Protein AF-A0A925MKD1-F1 (afdb_monomer)

Radius of gyration: 18.75 Å; Cα contacts (8 Å, |Δi|>4): 251; chains: 1; bounding box: 40×51×56 Å

Mean predicted aligned error: 12.52 Å

Foldseek 3Di:
DDDDDDPPDPLCLVFKDFDDFQKEKEAEDPGIDIDGLVFFPDWDWAWAAEPVFKIKTWIWTDGPPLAIEIEIEIDTLQPPDDDDPPDPCPVVSVVVNVVVCVVCVVVHVVHYYDYDDPDDPPNYHYHYAHDPSLVVSSSCNSVCCNVVSTYMYGYRD

pLDDT: mean 74.38, std 22.81, range [32.56, 98.06]

Nearest PDB structures (foldseek):
  2x5t-assembly1_A-2  TM=2.919E-01  e=1.194E-01  Sulfolobus islandicus rudivirus 1 variant XX
  2jjd-assembly2_B  TM=2.415E-01  e=2.355E-01  Homo sapiens
  5qjn-assembly2_C  TM=4.042E-01  e=5.488E+00  Homo sapiens
  7mx2-assembly1_A  TM=3.447E-01  e=6.605E+00  Homo sapiens

Solvent-accessible surface area (backbone atoms only — not comparable to full-atom values): 9273 Å² total; per-residue (Å²): 136,88,90,76,85,86,82,80,74,80,77,79,53,74,43,59,43,85,38,60,79,45,27,40,34,41,40,41,77,92,50,72,52,76,46,49,44,91,42,52,73,47,78,49,75,52,61,31,33,41,75,88,50,32,36,38,41,37,38,39,42,34,34,80,80,70,42,34,40,38,41,33,29,78,43,53,73,83,63,92,67,90,85,91,56,97,84,74,43,76,74,56,49,56,57,49,51,51,52,50,44,64,72,38,50,70,50,61,76,71,32,54,76,46,80,82,73,101,65,84,66,80,56,55,46,80,44,72,48,95,46,66,66,50,54,54,36,46,52,54,42,53,52,49,21,55,77,67,57,45,18,23,31,31,40,48,123

Structure (mmCIF, N/CA/C/O backbone):
data_AF-A0A925MKD1-F1
#
_entry.id   AF-A0A925MKD1-F1
#
loop_
_atom_site.group_PDB
_atom_site.id
_atom_site.type_symbol
_atom_site.label_atom_id
_atom_site.label_alt_id
_atom_site.label_comp_id
_atom_site.label_asym_id
_atom_site.label_entity_id
_atom_site.label_seq_id
_atom_site.pdbx_PDB_ins_code
_atom_site.Cartn_x
_atom_site.Cartn_y
_atom_site.Cartn_z
_atom_site.occupancy
_atom_site.B_iso_or_equiv
_atom_site.auth_seq_id
_atom_site.auth_comp_id
_atom_site.auth_asym_id
_atom_site.auth_atom_id
_atom_site.pdbx_PDB_model_num
ATOM 1 N N . MET A 1 1 ? 20.057 33.993 23.071 1.00 41.31 1 MET A N 1
ATOM 2 C CA . MET A 1 1 ? 18.633 33.695 22.825 1.00 41.31 1 MET A CA 1
ATOM 3 C C . MET A 1 1 ? 18.552 33.048 21.457 1.00 41.31 1 MET A C 1
ATOM 5 O O . MET A 1 1 ? 19.099 33.610 20.521 1.00 41.31 1 MET A O 1
ATOM 9 N N . ASN A 1 2 ? 18.014 31.832 21.401 1.00 39.06 2 ASN A N 1
ATOM 10 C CA . ASN A 1 2 ? 17.966 30.979 20.216 1.00 39.06 2 ASN A CA 1
ATOM 11 C C . ASN A 1 2 ? 16.837 31.421 19.284 1.00 39.06 2 ASN A C 1
ATOM 13 O O . ASN A 1 2 ? 15.694 31.417 19.727 1.00 39.06 2 ASN A O 1
ATOM 17 N N . ASP A 1 3 ? 17.146 31.669 18.014 1.00 39.19 3 ASP A N 1
ATOM 18 C CA . ASP A 1 3 ? 16.161 31.652 16.933 1.00 39.19 3 ASP A CA 1
ATOM 19 C C . ASP A 1 3 ? 16.513 30.481 16.013 1.00 39.19 3 ASP A C 1
ATOM 21 O O . ASP A 1 3 ? 17.321 30.595 15.092 1.00 39.19 3 ASP A O 1
ATOM 25 N N . ALA A 1 4 ? 15.955 29.316 16.340 1.00 43.34 4 ALA A N 1
ATOM 26 C CA . ALA A 1 4 ? 15.967 28.141 15.486 1.00 43.34 4 ALA A CA 1
ATOM 27 C C . ALA A 1 4 ? 14.553 27.894 14.948 1.00 43.34 4 ALA A C 1
ATOM 29 O O . ALA A 1 4 ? 13.568 28.003 15.677 1.00 43.34 4 ALA A O 1
ATOM 30 N N . ASP A 1 5 ? 14.523 27.494 13.680 1.00 44.62 5 ASP A N 1
ATOM 31 C CA . ASP A 1 5 ? 13.502 26.668 13.043 1.00 44.62 5 ASP A CA 1
ATOM 32 C C . ASP A 1 5 ? 12.117 27.260 12.781 1.00 44.62 5 ASP A C 1
ATOM 34 O O . ASP A 1 5 ? 11.160 27.010 13.506 1.00 44.62 5 ASP A O 1
ATOM 38 N N . GLN A 1 6 ? 11.969 27.839 11.584 1.00 38.31 6 GLN A N 1
ATOM 39 C CA . GLN A 1 6 ? 10.795 27.578 10.742 1.00 38.31 6 GLN A CA 1
ATOM 40 C C . GLN A 1 6 ? 11.199 27.421 9.271 1.00 38.31 6 GLN A C 1
ATOM 42 O O . GLN A 1 6 ? 10.951 28.291 8.444 1.00 38.31 6 GLN A O 1
ATOM 47 N N . ASN A 1 7 ? 11.798 26.278 8.925 1.00 34.47 7 ASN A N 1
ATOM 48 C CA . ASN A 1 7 ? 11.807 25.798 7.542 1.00 34.47 7 ASN A CA 1
ATOM 49 C C . ASN A 1 7 ? 10.813 24.634 7.418 1.00 34.47 7 ASN A C 1
ATOM 51 O O . ASN A 1 7 ? 11.185 23.462 7.342 1.00 34.47 7 ASN A O 1
ATOM 55 N N . GLN A 1 8 ? 9.518 24.955 7.486 1.00 38.69 8 GLN A N 1
ATOM 56 C CA . GLN A 1 8 ? 8.462 23.997 7.168 1.00 38.69 8 GLN A CA 1
ATOM 57 C C . GLN A 1 8 ? 8.406 23.836 5.650 1.00 38.69 8 GLN A C 1
ATOM 59 O O . GLN A 1 8 ? 7.745 24.593 4.946 1.00 38.69 8 GLN A O 1
ATOM 64 N N . ASN A 1 9 ? 9.123 22.836 5.145 1.00 32.56 9 ASN A N 1
ATOM 65 C CA . ASN A 1 9 ? 8.955 22.367 3.780 1.00 32.56 9 ASN A CA 1
ATOM 66 C C . ASN A 1 9 ? 7.523 21.800 3.660 1.00 32.56 9 ASN A C 1
ATOM 68 O O . ASN A 1 9 ? 7.208 20.854 4.394 1.00 32.56 9 ASN A O 1
ATOM 72 N N . PRO A 1 10 ? 6.625 22.343 2.816 1.00 38.53 10 PRO A N 1
ATOM 73 C CA . PRO A 1 10 ? 5.285 21.792 2.679 1.00 38.53 10 PRO A CA 1
ATOM 74 C C . PRO A 1 10 ? 5.403 20.386 2.084 1.00 38.53 10 PRO A C 1
ATOM 76 O O . PRO A 1 10 ? 5.656 20.213 0.892 1.00 38.53 10 PRO A O 1
ATOM 79 N N . LYS A 1 11 ? 5.245 19.357 2.930 1.00 47.31 11 LYS A N 1
ATOM 80 C CA . LYS A 1 11 ? 5.049 17.979 2.476 1.00 47.31 11 LYS A CA 1
ATOM 81 C C . LYS A 1 11 ? 3.804 17.985 1.603 1.00 47.31 11 LYS A C 1
ATOM 83 O O . LYS A 1 11 ? 2.688 18.128 2.095 1.00 47.31 11 LYS A O 1
ATOM 88 N N . ASN A 1 12 ? 4.030 17.912 0.299 1.00 45.22 12 ASN A N 1
ATOM 89 C CA . ASN A 1 12 ? 3.014 17.951 -0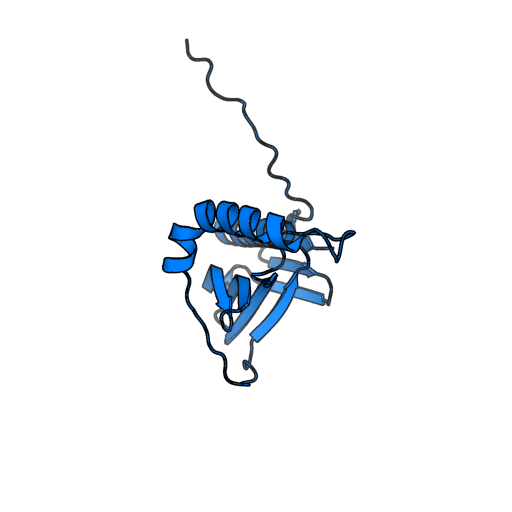.733 1.00 45.22 12 ASN A CA 1
ATOM 90 C C . ASN A 1 12 ? 2.178 16.658 -0.675 1.00 45.22 12 ASN A C 1
ATOM 92 O O . ASN A 1 12 ? 2.357 15.751 -1.481 1.00 45.22 12 ASN A O 1
ATOM 96 N N . ASN A 1 13 ? 1.290 16.560 0.315 1.00 55.25 13 ASN A N 1
ATOM 97 C CA . ASN A 1 13 ? 0.323 15.480 0.498 1.00 55.25 13 ASN A CA 1
ATOM 98 C C . ASN A 1 13 ? -0.864 15.675 -0.463 1.00 55.25 13 ASN A C 1
ATOM 100 O O . ASN A 1 13 ? -2.023 15.732 -0.051 1.00 55.25 13 ASN A O 1
ATOM 104 N N . GLN A 1 14 ? -0.580 15.832 -1.758 1.00 65.19 14 GLN A N 1
ATOM 105 C CA . GLN A 1 14 ? -1.620 15.869 -2.783 1.00 65.19 14 GLN A CA 1
ATOM 106 C C . GLN A 1 14 ? -2.384 14.541 -2.746 1.00 65.19 14 GLN A C 1
ATOM 108 O O . GLN A 1 14 ? -1.826 13.486 -3.033 1.00 65.19 14 GLN A O 1
ATOM 113 N N . GLY A 1 15 ? -3.653 14.608 -2.337 1.00 79.94 15 GLY A N 1
ATOM 114 C CA . GLY A 1 15 ? -4.577 13.474 -2.330 1.00 79.94 15 GLY A CA 1
ATOM 115 C C . GLY A 1 15 ? -4.812 12.796 -0.979 1.00 79.94 15 GLY A C 1
ATOM 116 O O . GLY A 1 15 ? -5.656 11.910 -0.925 1.00 79.94 15 GLY A O 1
ATOM 117 N N . ASP A 1 16 ? -4.134 13.184 0.103 1.00 92.44 16 ASP A N 1
ATOM 118 C CA . ASP A 1 16 ? -4.299 12.553 1.422 1.00 92.44 16 ASP A CA 1
ATOM 119 C C . ASP A 1 16 ? -5.213 13.374 2.348 1.00 92.44 16 ASP A C 1
ATOM 121 O O . ASP A 1 16 ? -4.958 14.546 2.623 1.00 92.44 16 ASP A O 1
ATOM 125 N N . GLN A 1 17 ? -6.284 12.756 2.844 1.00 94.75 17 GLN A N 1
ATOM 126 C CA . GLN A 1 17 ? -7.345 13.400 3.626 1.00 94.75 17 GLN A CA 1
ATOM 127 C C . GLN A 1 17 ? -7.744 12.543 4.834 1.00 94.75 17 GLN A C 1
ATOM 129 O O . GLN A 1 17 ? -7.469 11.341 4.881 1.00 94.75 17 GLN A O 1
ATOM 134 N N . GLU A 1 18 ? -8.389 13.153 5.833 1.00 94.25 18 GLU A N 1
ATOM 135 C CA . GLU A 1 18 ? -9.017 12.391 6.919 1.00 94.25 18 GLU A CA 1
ATOM 136 C C . GLU A 1 18 ? -10.130 11.492 6.367 1.00 94.25 18 GLU A C 1
ATOM 138 O O . GLU A 1 18 ? -10.865 11.869 5.454 1.00 94.25 18 GLU A O 1
ATOM 143 N N . GLY A 1 19 ? -10.215 10.275 6.900 1.00 92.62 19 GLY A N 1
ATOM 144 C CA . GLY A 1 19 ? -11.119 9.236 6.422 1.00 92.62 19 GLY A CA 1
ATOM 145 C C . GLY A 1 19 ? -12.017 8.662 7.506 1.00 92.62 19 GLY A C 1
ATOM 146 O O . GLY A 1 19 ? -12.038 9.125 8.647 1.00 92.62 19 GLY A O 1
ATOM 147 N N . LEU A 1 20 ? -12.740 7.599 7.146 1.00 92.19 20 LEU A N 1
ATOM 148 C CA . LEU A 1 20 ? -13.544 6.834 8.098 1.00 92.19 20 LEU A CA 1
ATOM 149 C C . LEU A 1 20 ? -12.665 6.322 9.251 1.00 92.19 20 LEU A C 1
ATOM 151 O O . LEU A 1 20 ? -11.631 5.704 8.982 1.00 92.19 20 LEU A O 1
ATOM 155 N N . PRO A 1 21 ? -13.062 6.520 10.524 1.00 94.19 21 PRO A N 1
ATOM 156 C CA . PRO A 1 21 ? -12.280 6.061 11.666 1.00 94.19 21 PRO A CA 1
ATOM 157 C C . PRO A 1 21 ? -11.918 4.581 11.549 1.00 94.19 21 PRO A C 1
ATOM 159 O O . PRO A 1 21 ? -12.759 3.767 11.178 1.00 94.19 21 PRO A O 1
ATOM 162 N N . ARG A 1 22 ? -10.678 4.231 11.909 1.00 95.12 22 ARG A N 1
ATOM 163 C CA . ARG A 1 22 ? -10.138 2.861 11.855 1.00 95.12 22 ARG A CA 1
ATOM 164 C C . ARG A 1 22 ? -10.018 2.232 10.463 1.00 95.12 22 ARG A C 1
ATOM 166 O O . ARG A 1 22 ? -9.646 1.063 10.392 1.00 95.12 22 ARG A O 1
ATOM 173 N N . PHE A 1 23 ? -10.253 2.968 9.381 1.00 97.50 23 PHE A N 1
ATOM 174 C CA . PHE A 1 23 ? -10.016 2.481 8.023 1.00 97.50 23 PHE A CA 1
ATOM 175 C C . PHE A 1 23 ? -8.960 3.315 7.310 1.00 97.50 23 PHE A C 1
ATOM 177 O O . PHE A 1 23 ? -8.910 4.538 7.438 1.00 97.50 23 PHE A O 1
ATOM 184 N N . TRP A 1 24 ? -8.131 2.638 6.524 1.00 98.06 24 TRP A N 1
ATOM 185 C CA . TRP A 1 24 ? -7.337 3.279 5.491 1.00 98.06 24 TRP A CA 1
ATOM 186 C C . TRP A 1 24 ? -7.891 2.909 4.119 1.00 98.06 24 TRP A C 1
ATOM 188 O O . TRP A 1 24 ? -8.239 1.751 3.877 1.00 98.06 24 TRP A O 1
ATOM 198 N N . GLN A 1 25 ? -7.973 3.897 3.231 1.00 97.62 25 GLN A N 1
ATOM 199 C CA . GLN A 1 25 ? -8.472 3.729 1.872 1.00 97.62 25 GLN A CA 1
ATOM 200 C C . GLN 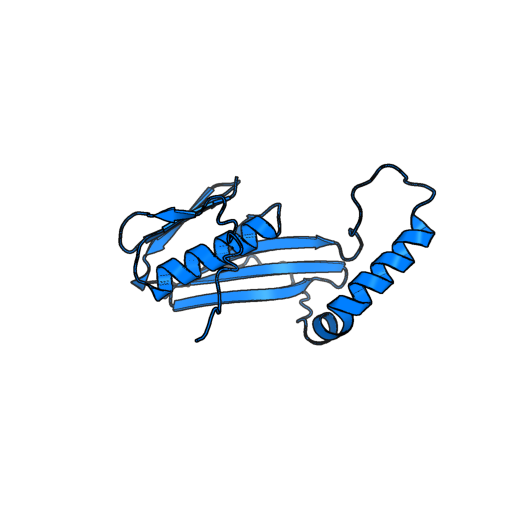A 1 25 ? -7.517 4.354 0.858 1.00 97.62 25 GLN A C 1
ATOM 202 O O . GLN A 1 25 ? -7.072 5.484 1.037 1.00 97.62 25 GLN A O 1
ATOM 207 N N . ALA A 1 26 ? -7.268 3.648 -0.242 1.00 96.50 26 ALA A N 1
ATOM 208 C CA . ALA A 1 26 ? -6.601 4.176 -1.425 1.00 96.50 26 ALA A CA 1
ATOM 209 C C . ALA A 1 26 ? -7.569 4.169 -2.609 1.00 96.50 26 ALA A C 1
ATOM 211 O O . ALA A 1 26 ? -8.037 3.112 -3.022 1.00 96.50 26 ALA A O 1
ATOM 212 N N . ASN A 1 27 ? -7.846 5.344 -3.165 1.00 94.81 27 ASN A N 1
ATOM 213 C CA . ASN A 1 27 ? -8.606 5.544 -4.392 1.00 94.81 27 ASN A CA 1
ATOM 214 C C . ASN A 1 27 ? -7.630 5.813 -5.534 1.00 94.81 27 ASN A C 1
ATOM 216 O O . ASN A 1 27 ? -6.989 6.863 -5.563 1.00 94.81 27 ASN A O 1
ATOM 220 N N . LEU A 1 28 ? -7.511 4.870 -6.463 1.00 90.31 28 LEU A N 1
ATOM 221 C CA . LEU A 1 28 ? -6.494 4.881 -7.511 1.00 90.31 28 LEU A CA 1
ATOM 222 C C . LEU A 1 28 ? -7.124 4.729 -8.897 1.00 90.31 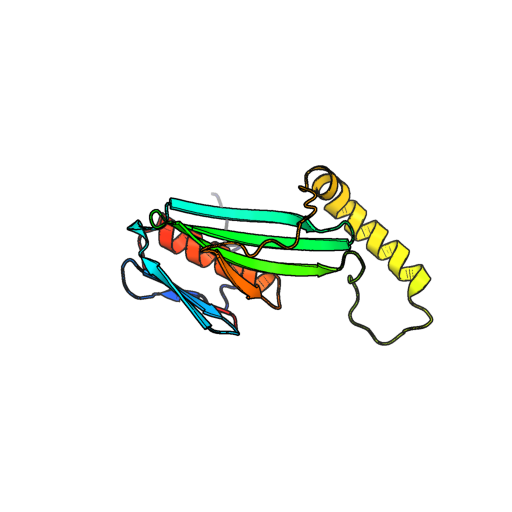28 LEU A C 1
ATOM 224 O O . LEU A 1 28 ? -8.280 4.320 -9.044 1.00 90.31 28 LEU A O 1
ATOM 228 N N . GLY A 1 29 ? -6.343 5.028 -9.936 1.00 79.06 29 GLY A N 1
ATOM 229 C CA . GLY A 1 29 ? -6.683 4.640 -11.303 1.00 79.06 29 GLY A CA 1
ATOM 230 C C . GLY A 1 29 ? -6.836 3.119 -11.393 1.00 79.06 29 GLY A C 1
ATOM 231 O O . GLY A 1 29 ? -5.855 2.392 -11.280 1.00 79.06 29 GLY A O 1
ATOM 232 N N . GLY A 1 30 ? -8.070 2.638 -11.554 1.00 78.19 30 GLY A N 1
ATOM 233 C CA . GLY A 1 30 ? -8.390 1.207 -11.636 1.00 78.19 30 GLY A CA 1
ATOM 234 C C . GLY A 1 30 ? -9.194 0.646 -10.460 1.00 78.19 30 GLY A C 1
ATOM 235 O O . GLY A 1 30 ? -9.690 -0.470 -10.570 1.00 78.19 30 GLY A O 1
ATOM 236 N N . GLY A 1 31 ? -9.391 1.397 -9.370 1.00 88.25 31 GLY A N 1
ATOM 237 C CA . GLY A 1 31 ? -10.269 0.957 -8.284 1.00 88.25 31 GLY A CA 1
ATOM 238 C C . GLY A 1 31 ? -9.981 1.595 -6.931 1.00 88.25 31 GLY A C 1
ATOM 239 O O . GLY A 1 31 ? -9.275 2.597 -6.820 1.00 88.25 31 GLY A O 1
ATOM 240 N N . SER A 1 32 ? -10.549 0.995 -5.889 1.00 92.50 32 SER A N 1
ATOM 241 C CA . SER A 1 32 ? -10.336 1.399 -4.502 1.00 92.50 32 SER A CA 1
ATOM 242 C C . SER A 1 32 ? -9.931 0.207 -3.645 1.00 92.50 32 SER A C 1
ATOM 244 O O . SER A 1 32 ? -10.579 -0.839 -3.694 1.00 92.50 32 SER A O 1
ATOM 246 N N . TYR A 1 33 ? -8.920 0.393 -2.804 1.00 95.06 33 TYR A N 1
ATOM 247 C CA . TYR A 1 33 ? -8.546 -0.548 -1.756 1.00 95.06 33 TYR A CA 1
ATOM 248 C C . TYR A 1 33 ? -8.939 0.020 -0.395 1.00 95.06 33 TYR A C 1
ATOM 250 O O . TYR A 1 33 ? -8.656 1.182 -0.120 1.00 95.06 33 TYR A O 1
ATOM 258 N N . ILE A 1 34 ? -9.584 -0.786 0.449 1.00 95.94 34 ILE A N 1
ATOM 259 C CA . ILE A 1 34 ? -9.995 -0.397 1.802 1.00 95.94 34 ILE A CA 1
ATOM 260 C C . ILE A 1 34 ? -9.558 -1.495 2.762 1.00 95.94 34 ILE A C 1
ATOM 262 O O . ILE A 1 34 ? -9.793 -2.676 2.509 1.00 95.94 34 ILE A O 1
ATOM 266 N N . VAL A 1 35 ? -8.949 -1.104 3.878 1.00 96.06 35 VAL A N 1
ATOM 267 C CA . VAL A 1 35 ? -8.506 -2.027 4.923 1.00 96.06 35 VAL A CA 1
ATOM 268 C C . VAL A 1 35 ? -8.748 -1.429 6.305 1.00 96.06 35 VAL A C 1
ATOM 270 O O . VAL A 1 35 ? -8.586 -0.226 6.521 1.00 96.06 35 VAL A O 1
ATOM 273 N N . ALA A 1 36 ? -9.147 -2.271 7.254 1.00 96.38 36 ALA A N 1
ATOM 274 C CA . ALA A 1 36 ? -9.222 -1.877 8.653 1.00 96.38 36 ALA A CA 1
ATOM 275 C C . ALA A 1 36 ? -7.805 -1.790 9.246 1.00 96.38 36 ALA A C 1
ATOM 277 O O . ALA A 1 36 ? -6.991 -2.695 9.054 1.00 96.38 36 ALA A O 1
ATOM 278 N N . LEU A 1 37 ? -7.503 -0.711 9.971 1.00 96.81 37 LEU A N 1
ATOM 279 C CA . LEU A 1 37 ? -6.163 -0.438 10.506 1.00 96.81 37 LEU A CA 1
ATOM 280 C C . LEU A 1 37 ? -5.668 -1.535 11.459 1.00 96.81 37 LEU A C 1
ATOM 282 O O . LEU A 1 37 ? -4.480 -1.832 11.487 1.00 96.81 37 LEU A O 1
ATOM 286 N N . ASP A 1 38 ? -6.579 -2.166 12.200 1.00 95.44 38 ASP A N 1
ATOM 287 C CA . ASP A 1 38 ? -6.294 -3.275 13.120 1.00 95.44 38 ASP A CA 1
ATOM 288 C C . ASP A 1 38 ? -6.043 -4.617 12.413 1.00 95.44 38 ASP A C 1
ATOM 290 O O . ASP A 1 38 ? -5.660 -5.596 13.053 1.00 95.44 38 ASP A O 1
ATOM 294 N N . ARG A 1 39 ? -6.266 -4.682 11.096 1.00 95.81 39 ARG A N 1
ATOM 295 C CA . ARG A 1 39 ? -5.958 -5.852 10.266 1.00 95.81 39 ARG A CA 1
ATOM 296 C C . ARG A 1 39 ? -4.643 -5.727 9.522 1.00 95.81 39 ARG A C 1
ATOM 298 O O . ARG A 1 39 ? -4.167 -6.754 9.040 1.00 95.81 39 ARG A O 1
ATOM 305 N N . ILE A 1 40 ? -4.068 -4.527 9.443 1.00 96.50 40 ILE A N 1
ATOM 306 C CA . ILE A 1 40 ? -2.741 -4.308 8.867 1.00 96.50 40 ILE A CA 1
ATOM 307 C C . ILE A 1 40 ? -1.705 -4.941 9.801 1.00 96.50 40 ILE A C 1
ATOM 309 O O . ILE A 1 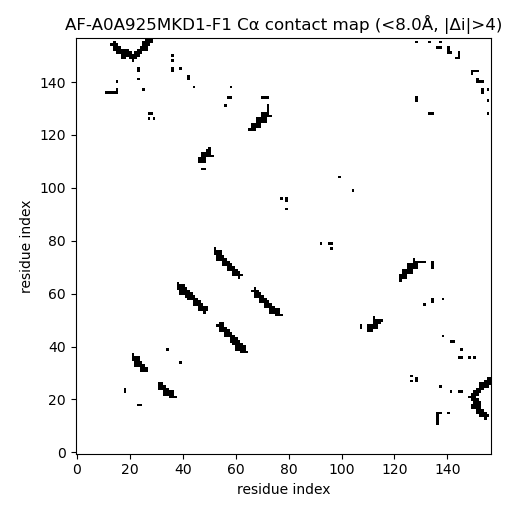40 ? -1.583 -4.542 10.959 1.00 96.50 40 ILE A O 1
ATOM 313 N N . SER A 1 41 ? -0.970 -5.932 9.293 1.00 95.75 41 SER A N 1
ATOM 314 C CA . SER A 1 41 ? 0.146 -6.570 10.003 1.00 95.75 41 SER A CA 1
ATOM 315 C C . SER A 1 41 ? 1.448 -5.817 9.752 1.00 95.75 41 SER A C 1
ATOM 317 O O . SER A 1 41 ? 2.220 -5.583 10.680 1.00 95.75 41 SER A O 1
ATOM 319 N N . THR A 1 42 ? 1.691 -5.428 8.497 1.00 96.00 42 THR A N 1
ATOM 320 C CA . THR A 1 42 ? 2.897 -4.707 8.091 1.00 96.00 42 THR A CA 1
ATOM 321 C C . THR A 1 42 ? 2.612 -3.727 6.958 1.00 96.00 42 THR A C 1
ATOM 323 O O . THR A 1 42 ? 1.755 -3.949 6.100 1.00 96.00 42 THR A O 1
ATOM 326 N N . VAL A 1 43 ? 3.379 -2.639 6.952 1.00 97.25 43 VAL A N 1
ATOM 327 C CA . VAL A 1 43 ? 3.486 -1.701 5.835 1.00 97.25 43 VAL A CA 1
ATOM 328 C C . VAL A 1 43 ? 4.964 -1.605 5.491 1.00 97.25 43 VAL A C 1
ATOM 330 O O . VAL A 1 43 ? 5.775 -1.263 6.351 1.00 97.25 43 VAL A O 1
ATOM 333 N N . SER A 1 44 ? 5.327 -1.903 4.249 1.00 96.56 44 SER A N 1
ATOM 334 C CA . SER A 1 44 ? 6.715 -1.831 3.794 1.00 96.56 44 SER A CA 1
ATOM 335 C C . SER A 1 44 ? 6.814 -1.126 2.454 1.00 96.56 44 SER A C 1
ATOM 337 O O . SER A 1 44 ? 5.856 -1.104 1.684 1.00 96.56 44 SER A O 1
ATOM 339 N N . ARG A 1 45 ? 7.979 -0.540 2.185 1.00 96.44 45 ARG A N 1
ATOM 340 C CA . ARG A 1 45 ? 8.331 -0.006 0.876 1.00 96.44 45 ARG A CA 1
ATOM 341 C C . ARG A 1 45 ? 9.715 -0.489 0.495 1.00 96.44 45 ARG A C 1
ATOM 343 O O . ARG A 1 45 ? 10.625 -0.437 1.319 1.00 96.44 45 ARG A O 1
ATOM 350 N N . HIS A 1 46 ? 9.873 -0.939 -0.737 1.00 92.94 46 HIS A N 1
ATOM 351 C CA . HIS A 1 46 ? 11.152 -1.394 -1.252 1.00 92.94 46 HIS A CA 1
ATOM 352 C C . HIS A 1 46 ? 11.325 -0.998 -2.719 1.00 92.94 46 HIS A C 1
ATOM 354 O O . HIS A 1 46 ? 10.355 -0.859 -3.460 1.00 92.94 46 HIS A O 1
ATOM 360 N N . LYS A 1 47 ? 12.580 -0.851 -3.144 1.00 90.75 47 LYS A N 1
ATOM 361 C CA . LYS A 1 47 ? 12.958 -0.618 -4.539 1.00 90.75 47 LYS A CA 1
ATOM 362 C C . LYS A 1 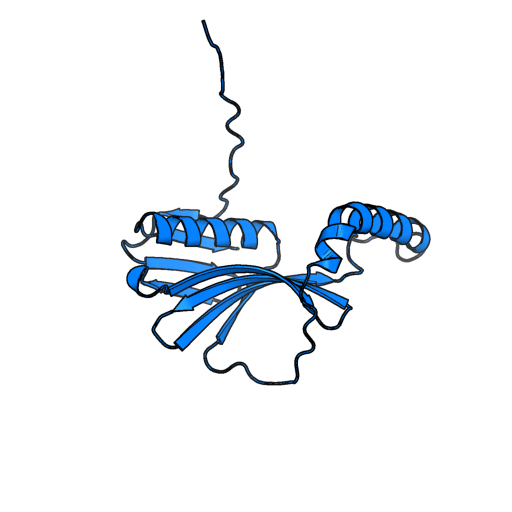47 ? 13.829 -1.790 -4.995 1.00 90.75 47 LYS A C 1
ATOM 364 O O . LYS A 1 47 ? 14.725 -2.201 -4.262 1.00 90.75 47 LYS A O 1
ATOM 369 N N . TYR A 1 48 ? 13.532 -2.382 -6.149 1.00 84.94 48 TYR A N 1
ATOM 370 C CA . TYR A 1 48 ? 14.234 -3.572 -6.650 1.00 84.94 48 TYR A CA 1
ATOM 371 C C . TYR A 1 48 ? 14.315 -3.599 -8.179 1.00 84.94 48 TYR A C 1
ATOM 373 O O . TYR A 1 48 ? 13.536 -2.931 -8.859 1.00 84.94 48 TYR A O 1
ATOM 381 N N . VAL A 1 49 ? 15.275 -4.356 -8.724 1.00 81.69 49 VAL A N 1
ATOM 382 C CA . VAL A 1 49 ? 15.417 -4.544 -10.175 1.00 81.69 49 VAL A CA 1
ATOM 383 C C . VAL A 1 49 ? 14.647 -5.797 -10.592 1.00 81.69 49 VAL A C 1
ATOM 385 O O . VAL A 1 49 ? 14.851 -6.8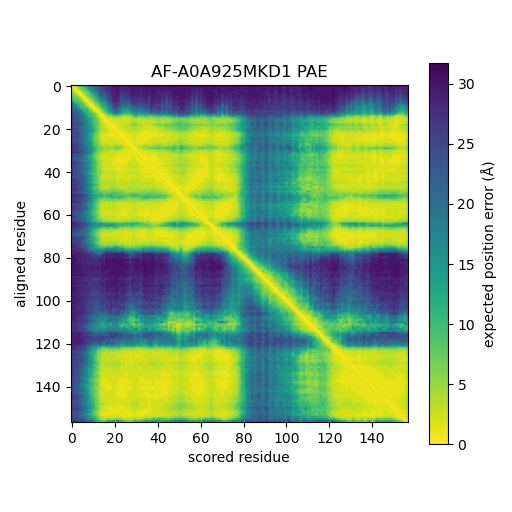87 -10.052 1.00 81.69 49 VAL A O 1
ATOM 388 N N . LEU A 1 50 ? 13.770 -5.643 -11.575 1.00 80.06 50 LEU A N 1
ATOM 389 C CA . LEU A 1 50 ? 13.007 -6.705 -12.210 1.00 80.06 50 LEU A CA 1
ATOM 390 C C . LEU A 1 50 ? 13.621 -7.026 -13.578 1.00 80.06 50 LEU A C 1
ATOM 392 O O . LEU A 1 50 ? 13.814 -6.135 -14.409 1.00 80.06 50 LEU A O 1
ATOM 396 N N . ASP A 1 51 ? 13.970 -8.300 -13.779 1.00 79.56 51 ASP A N 1
ATOM 397 C CA . ASP A 1 51 ? 14.513 -8.848 -15.032 1.00 79.56 51 ASP A CA 1
ATOM 398 C C . ASP A 1 51 ? 15.696 -8.055 -15.627 1.00 79.56 51 ASP A C 1
ATOM 400 O O . ASP A 1 51 ? 15.903 -8.020 -16.838 1.00 79.56 51 ASP A O 1
ATOM 404 N N . GLY A 1 52 ? 16.474 -7.379 -14.773 1.00 72.88 52 GLY A N 1
ATOM 405 C CA . GLY A 1 52 ? 17.645 -6.584 -15.164 1.00 72.88 52 GLY A CA 1
ATOM 406 C C . GLY A 1 52 ? 17.347 -5.317 -15.977 1.00 72.88 52 GLY A C 1
ATOM 407 O O . GLY A 1 52 ? 18.280 -4.616 -16.354 1.00 72.88 52 GLY A O 1
ATOM 408 N N . THR A 1 53 ? 16.078 -5.014 -16.262 1.00 76.25 53 THR A N 1
ATOM 409 C CA . THR A 1 53 ? 15.686 -3.964 -17.223 1.00 76.25 53 THR A CA 1
ATOM 410 C C . THR A 1 53 ? 14.683 -2.961 -16.664 1.00 76.25 53 THR A C 1
ATOM 412 O O . THR A 1 53 ? 14.544 -1.863 -17.209 1.00 76.25 53 THR A O 1
ATOM 415 N N . LEU A 1 54 ? 14.011 -3.296 -15.563 1.00 79.81 54 LEU A N 1
ATOM 416 C CA . LEU A 1 54 ? 13.010 -2.455 -14.918 1.00 79.81 54 LEU A CA 1
ATOM 417 C C . LEU A 1 54 ? 13.390 -2.217 -13.456 1.00 79.81 54 LEU A C 1
ATOM 419 O O . LEU A 1 54 ? 13.793 -3.141 -12.758 1.00 79.81 54 LEU A O 1
ATOM 423 N N . ILE A 1 55 ? 13.226 -0.989 -12.977 1.00 84.94 55 ILE A N 1
ATOM 424 C CA . ILE A 1 55 ? 13.258 -0.660 -11.552 1.00 84.94 55 ILE A CA 1
ATOM 425 C C . ILE A 1 55 ? 11.811 -0.576 -11.074 1.00 84.94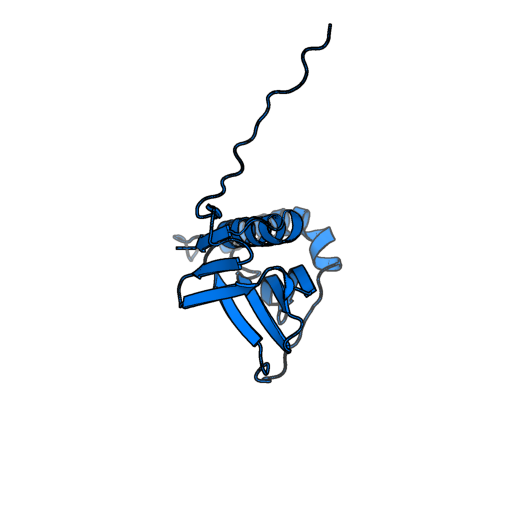 55 ILE A C 1
ATOM 427 O O . ILE A 1 55 ? 11.007 0.166 -11.641 1.00 84.94 55 ILE A O 1
ATOM 431 N N . VAL A 1 56 ? 11.486 -1.334 -10.033 1.00 89.38 56 VAL A N 1
ATOM 432 C CA . VAL A 1 56 ? 10.177 -1.321 -9.378 1.00 89.38 56 VAL A CA 1
ATOM 433 C C . VAL A 1 56 ? 10.332 -0.671 -8.013 1.00 89.38 56 VAL A C 1
ATOM 435 O O . VAL A 1 56 ? 11.146 -1.117 -7.207 1.00 89.38 56 VAL A O 1
ATOM 438 N N . ASP A 1 57 ? 9.552 0.374 -7.758 1.00 93.38 57 ASP A N 1
ATOM 439 C CA . ASP A 1 57 ? 9.324 0.922 -6.423 1.00 93.38 57 ASP A CA 1
ATOM 440 C C . ASP A 1 57 ? 7.948 0.452 -5.964 1.00 93.38 57 ASP A C 1
ATOM 442 O O . ASP A 1 57 ? 6.960 0.659 -6.669 1.00 93.38 57 ASP A O 1
ATOM 446 N N . GLU A 1 58 ? 7.883 -0.232 -4.831 1.00 95.00 58 GLU A N 1
ATOM 447 C CA . GLU A 1 58 ? 6.686 -0.932 -4.388 1.00 95.00 58 GLU A CA 1
ATOM 448 C C . GLU A 1 58 ? 6.421 -0.682 -2.909 1.00 95.00 58 GLU A C 1
ATOM 450 O O . GLU A 1 58 ? 7.312 -0.799 -2.070 1.00 95.00 58 GLU A O 1
ATOM 455 N N . VAL A 1 59 ? 5.161 -0.385 -2.598 1.00 97.38 59 VAL A N 1
ATOM 456 C CA . VAL A 1 59 ? 4.598 -0.365 -1.253 1.00 97.38 59 VAL A CA 1
ATOM 457 C C . VAL A 1 59 ? 3.742 -1.610 -1.076 1.00 97.38 59 VAL A C 1
ATOM 459 O O . VAL A 1 59 ? 2.801 -1.841 -1.836 1.00 97.38 59 VAL A O 1
ATOM 462 N N . THR A 1 60 ? 4.038 -2.388 -0.043 1.00 96.88 60 THR A N 1
ATOM 463 C CA . THR A 1 60 ? 3.271 -3.570 0.343 1.00 96.88 60 THR A CA 1
ATOM 464 C C . THR A 1 60 ? 2.512 -3.292 1.637 1.00 96.88 60 THR A C 1
ATOM 466 O O . THR A 1 60 ? 3.114 -2.883 2.633 1.00 96.88 60 THR A O 1
ATOM 469 N N . VAL A 1 61 ? 1.205 -3.550 1.633 1.00 96.88 61 VAL A N 1
ATOM 470 C CA . VAL A 1 61 ? 0.342 -3.558 2.820 1.00 96.88 61 VAL A CA 1
ATOM 471 C C . VAL A 1 61 ? -0.137 -4.988 3.030 1.00 96.88 61 VAL A C 1
ATOM 473 O O . VAL A 1 61 ? -0.939 -5.501 2.247 1.00 96.88 61 VAL A O 1
ATOM 476 N N . ASP A 1 62 ? 0.376 -5.631 4.073 1.00 95.31 62 ASP A N 1
ATOM 477 C CA . ASP A 1 62 ? 0.003 -6.994 4.441 1.00 95.31 62 ASP A CA 1
ATOM 478 C C . ASP A 1 62 ? -1.085 -6.991 5.520 1.00 95.31 62 ASP A C 1
ATOM 480 O O . ASP A 1 62 ? -1.171 -6.078 6.352 1.00 95.31 62 ASP A O 1
ATOM 484 N N . THR A 1 63 ? -1.928 -8.021 5.495 1.00 94.12 63 THR A N 1
ATOM 485 C CA . THR A 1 63 ? -3.029 -8.185 6.438 1.00 94.12 63 THR A CA 1
ATOM 486 C C . THR A 1 63 ? -3.018 -9.557 7.090 1.00 94.12 63 THR A C 1
ATOM 488 O O . THR A 1 63 ? -2.650 -10.566 6.495 1.00 94.12 63 THR A O 1
ATOM 491 N N . ILE A 1 64 ? -3.563 -9.630 8.303 1.00 89.81 64 ILE A N 1
ATOM 492 C CA . ILE A 1 64 ? -3.724 -10.891 9.048 1.00 89.81 64 ILE A CA 1
ATOM 493 C C . ILE A 1 64 ? -4.631 -11.905 8.285 1.00 89.81 64 ILE A C 1
ATOM 495 O O . ILE A 1 64 ? -4.668 -13.086 8.618 1.00 89.81 64 ILE A O 1
ATOM 499 N N . GLY A 1 65 ? -5.349 -11.474 7.232 1.00 75.94 65 GLY A N 1
ATOM 500 C CA . GLY A 1 65 ? -6.334 -12.249 6.462 1.00 75.94 65 GLY A CA 1
ATOM 501 C C . GLY A 1 65 ? -5.840 -12.911 5.166 1.00 75.94 65 GLY A C 1
ATOM 502 O O . GLY A 1 65 ? -6.671 -13.328 4.364 1.00 75.94 65 GLY A O 1
ATOM 503 N N . GLN A 1 66 ? -4.525 -13.030 4.952 1.00 74.88 66 GLN A N 1
ATOM 504 C CA . GLN A 1 66 ? -3.905 -13.615 3.743 1.00 74.88 66 GLN A CA 1
ATOM 505 C C . GLN A 1 66 ? -4.091 -12.804 2.448 1.00 74.88 66 GLN A C 1
ATOM 507 O O . GLN A 1 66 ? -3.804 -13.327 1.373 1.00 74.88 66 GLN A O 1
ATOM 512 N N . ALA A 1 67 ? -4.565 -11.559 2.527 1.00 85.00 67 ALA A N 1
ATOM 513 C CA . ALA A 1 67 ? -4.592 -10.641 1.394 1.00 85.00 67 ALA A CA 1
ATOM 514 C C . ALA A 1 67 ? -3.421 -9.660 1.500 1.00 85.00 67 ALA A C 1
ATOM 516 O O . ALA A 1 67 ? -3.248 -9.019 2.540 1.00 85.00 67 ALA A O 1
ATOM 517 N N . ILE A 1 68 ? -2.658 -9.532 0.415 1.00 92.50 68 ILE A N 1
ATOM 518 C CA . ILE A 1 68 ? -1.538 -8.593 0.305 1.00 92.50 68 ILE A CA 1
ATOM 519 C C . ILE A 1 68 ? -1.895 -7.563 -0.759 1.00 92.50 68 ILE A C 1
ATOM 521 O O . ILE A 1 68 ? -2.157 -7.931 -1.904 1.00 92.50 68 ILE A O 1
ATOM 525 N N . ALA A 1 69 ? -1.880 -6.281 -0.405 1.00 94.81 69 ALA A N 1
ATOM 526 C CA . ALA A 1 69 ? -1.983 -5.208 -1.383 1.00 94.81 69 ALA A CA 1
ATOM 527 C C . ALA A 1 69 ? -0.588 -4.712 -1.771 1.00 94.81 69 ALA A C 1
ATOM 529 O O . ALA A 1 69 ? 0.228 -4.398 -0.902 1.00 94.81 69 ALA A O 1
ATOM 530 N N . ARG A 1 70 ? -0.319 -4.630 -3.075 1.00 95.12 70 ARG A N 1
ATOM 531 C CA . ARG A 1 70 ? 0.928 -4.108 -3.642 1.00 95.12 70 ARG A CA 1
ATOM 532 C C . ARG A 1 70 ? 0.609 -2.918 -4.531 1.00 95.12 70 ARG A C 1
ATOM 534 O O . ARG A 1 70 ? -0.159 -3.023 -5.485 1.00 95.12 70 ARG A O 1
ATOM 541 N N . PHE A 1 71 ? 1.224 -1.793 -4.219 1.00 95.81 71 PHE A N 1
ATOM 542 C CA . PHE A 1 71 ? 1.141 -0.559 -4.982 1.00 95.81 71 PHE A CA 1
ATOM 543 C C . PHE A 1 71 ? 2.517 -0.307 -5.568 1.00 95.81 71 PHE A C 1
ATOM 545 O O . PHE A 1 71 ? 3.476 -0.258 -4.804 1.00 95.81 71 PHE A O 1
ATOM 552 N N . TYR A 1 72 ? 2.651 -0.168 -6.882 1.00 94.38 72 TYR A N 1
ATOM 553 C CA . TYR A 1 72 ? 3.978 -0.042 -7.479 1.00 94.38 72 TYR A CA 1
ATOM 554 C C . TYR A 1 72 ? 4.057 0.981 -8.606 1.00 94.38 72 TYR A C 1
ATOM 556 O O . TYR A 1 72 ? 3.116 1.186 -9.371 1.00 94.38 72 TYR A O 1
ATOM 564 N N . PHE A 1 73 ? 5.228 1.596 -8.723 1.00 90.81 73 PHE A N 1
ATOM 565 C CA . PHE A 1 73 ? 5.640 2.448 -9.829 1.00 90.81 73 PHE A CA 1
ATOM 566 C C . PHE A 1 73 ? 6.824 1.783 -10.541 1.00 90.81 73 PHE A C 1
ATOM 568 O O . PHE A 1 73 ? 7.740 1.274 -9.895 1.00 90.81 73 PHE A O 1
ATOM 575 N N . ILE A 1 74 ? 6.785 1.746 -11.876 1.00 88.12 74 ILE A N 1
ATOM 576 C CA . ILE A 1 74 ? 7.812 1.095 -12.701 1.00 88.12 74 ILE A CA 1
ATOM 577 C C . ILE A 1 74 ? 8.539 2.156 -13.512 1.00 88.12 74 ILE A C 1
ATOM 579 O O . ILE A 1 74 ? 7.908 2.871 -14.293 1.00 88.12 74 ILE A O 1
ATOM 583 N N . THR A 1 75 ? 9.863 2.151 -13.411 1.00 84.56 75 THR A N 1
ATOM 584 C CA . THR A 1 75 ? 10.756 2.951 -14.247 1.00 84.56 75 THR A CA 1
ATOM 585 C C . THR A 1 75 ? 11.619 2.014 -15.089 1.00 84.56 75 THR A C 1
ATOM 587 O O . THR A 1 75 ? 12.354 1.199 -14.526 1.00 84.56 75 THR A O 1
ATOM 590 N N . PRO A 1 76 ? 11.570 2.090 -16.429 1.00 76.88 76 PRO A N 1
ATOM 591 C CA . PRO A 1 76 ? 12.582 1.452 -17.260 1.00 76.88 76 PRO A CA 1
ATOM 592 C C . PRO A 1 76 ? 13.986 1.923 -16.874 1.00 76.88 76 PRO A C 1
ATOM 594 O O . PRO A 1 76 ? 14.219 3.119 -16.710 1.00 76.88 76 PRO A O 1
ATOM 597 N N . VAL A 1 77 ? 14.950 1.003 -16.804 1.00 65.31 77 VAL A N 1
ATOM 598 C CA . VAL A 1 77 ? 16.363 1.345 -16.539 1.00 65.31 77 VAL A CA 1
ATOM 599 C C . VAL A 1 77 ? 16.910 2.328 -17.597 1.00 65.31 77 VAL A C 1
ATOM 601 O O . VAL A 1 77 ? 17.850 3.069 -17.330 1.00 65.31 77 VAL A O 1
ATOM 604 N N . SER A 1 78 ? 16.286 2.395 -18.781 1.00 62.03 78 SER A N 1
ATOM 605 C CA . SER A 1 78 ? 16.653 3.281 -19.894 1.00 62.03 78 SER A CA 1
ATOM 606 C C . SER A 1 78 ? 15.943 4.646 -19.932 1.00 62.03 78 SER A C 1
ATOM 608 O O . SER A 1 78 ? 16.349 5.507 -20.712 1.00 62.03 78 SER A O 1
ATOM 610 N N . SER A 1 79 ? 14.885 4.884 -19.148 1.00 48.50 79 SER A N 1
ATOM 611 C CA . SER A 1 79 ? 13.979 6.030 -19.350 1.00 48.50 79 SER A CA 1
ATOM 612 C C . SER A 1 79 ? 14.167 7.159 -18.334 1.00 48.50 79 SER A C 1
ATOM 614 O O . SER A 1 79 ? 13.262 7.493 -17.572 1.00 48.50 79 SER A O 1
ATOM 616 N N . GLY A 1 80 ? 15.331 7.802 -18.377 1.00 45.25 80 GLY A N 1
ATOM 617 C CA . GLY A 1 80 ? 15.552 9.127 -17.788 1.00 45.25 80 GLY A CA 1
ATOM 618 C C . GLY A 1 80 ? 15.173 10.298 -18.711 1.00 45.25 80 GLY A C 1
ATOM 619 O O . GLY A 1 80 ? 15.691 11.392 -18.518 1.00 45.25 80 GLY A O 1
ATOM 620 N N . VAL A 1 81 ? 14.347 10.103 -19.752 1.00 40.84 81 VAL A N 1
ATOM 621 C CA . VAL A 1 81 ? 14.114 11.133 -20.789 1.00 40.84 81 VAL A CA 1
ATOM 622 C C . VAL A 1 81 ? 12.658 11.143 -21.292 1.00 40.84 81 VAL A C 1
ATOM 624 O O . VAL A 1 81 ? 12.228 10.154 -21.887 1.00 40.84 81 VAL A O 1
ATOM 627 N N . PRO A 1 82 ? 11.907 12.257 -21.157 1.00 36.25 82 PRO A N 1
ATOM 628 C CA . PRO A 1 82 ? 10.736 12.549 -21.989 1.00 36.25 82 PRO A CA 1
ATOM 629 C C . PRO A 1 82 ? 11.182 13.132 -23.342 1.00 36.25 82 PRO A C 1
ATOM 631 O O . PRO A 1 82 ? 12.013 14.038 -23.398 1.00 36.25 82 PRO A O 1
ATOM 634 N N . GLY A 1 83 ? 10.674 12.567 -24.438 1.00 40.53 83 GLY A N 1
ATOM 635 C CA . GLY A 1 83 ? 11.242 12.715 -25.779 1.00 40.53 83 GLY A CA 1
ATOM 636 C C . GLY A 1 83 ? 10.844 13.957 -26.586 1.00 40.53 83 GLY A C 1
ATOM 637 O O . GLY A 1 83 ? 9.747 14.483 -26.442 1.00 40.53 83 GLY A O 1
ATOM 638 N N . ALA A 1 84 ? 11.750 14.336 -27.499 1.00 34.03 84 ALA A N 1
ATOM 639 C CA . ALA A 1 84 ? 11.494 14.853 -28.856 1.00 34.03 84 ALA A CA 1
ATOM 640 C C . ALA A 1 84 ? 12.819 14.971 -29.655 1.00 34.03 84 ALA A C 1
ATOM 642 O O . ALA A 1 84 ? 13.118 16.014 -30.221 1.00 34.03 84 ALA A O 1
ATOM 643 N N . ALA A 1 85 ? 13.677 13.943 -29.657 1.00 39.97 85 ALA A N 1
ATOM 644 C CA . ALA A 1 85 ? 14.915 13.941 -30.454 1.00 39.97 85 ALA A CA 1
ATOM 645 C C . ALA A 1 85 ? 15.463 12.513 -30.600 1.00 39.97 85 ALA A C 1
ATOM 647 O O . ALA A 1 85 ? 16.448 12.135 -29.970 1.00 39.97 85 ALA A O 1
ATOM 648 N N . ALA A 1 86 ? 14.805 11.689 -31.417 1.00 41.03 86 ALA A N 1
ATOM 649 C CA . ALA A 1 86 ? 15.135 10.268 -31.557 1.00 41.03 86 ALA A CA 1
ATOM 650 C C . ALA A 1 86 ? 16.501 9.977 -32.222 1.00 41.03 86 ALA A C 1
ATOM 652 O O . ALA A 1 86 ? 16.889 8.817 -32.298 1.00 41.03 86 ALA A O 1
ATOM 653 N N . SER A 1 87 ? 17.259 10.992 -32.655 1.00 41.25 87 SER A N 1
ATOM 654 C CA . SER A 1 87 ? 18.485 10.775 -33.447 1.00 41.25 87 SER A CA 1
ATOM 655 C C . SER A 1 87 ? 19.761 11.404 -32.870 1.00 41.25 87 SER A C 1
ATOM 657 O O . SER A 1 87 ? 20.839 11.108 -33.365 1.00 41.25 87 SER A O 1
ATOM 659 N N . GLN A 1 88 ? 19.680 12.249 -31.831 1.00 42.34 88 GLN A N 1
ATOM 660 C CA . GLN A 1 88 ? 20.853 12.953 -31.261 1.00 42.34 88 GLN A CA 1
ATOM 661 C C . GLN A 1 88 ? 21.081 12.689 -29.758 1.00 42.34 88 GLN A C 1
ATOM 663 O O . GLN A 1 88 ? 22.018 13.218 -29.166 1.00 42.34 88 GLN A O 1
ATOM 668 N N . VAL A 1 89 ? 20.237 11.874 -29.115 1.00 42.66 89 VAL A N 1
ATOM 669 C CA . VAL A 1 89 ? 20.234 11.688 -27.648 1.00 42.66 89 VAL A CA 1
ATOM 670 C C . VAL A 1 89 ? 21.080 10.498 -27.180 1.00 42.66 89 VAL A C 1
ATOM 672 O O . VAL A 1 89 ? 21.394 10.419 -25.997 1.00 42.66 89 VAL A O 1
ATOM 675 N N . ALA A 1 90 ? 21.529 9.615 -28.075 1.00 43.31 90 ALA A N 1
ATOM 676 C CA . ALA A 1 90 ? 22.299 8.427 -27.692 1.00 43.31 90 ALA A CA 1
ATOM 677 C C . ALA A 1 90 ? 23.584 8.762 -26.898 1.00 43.31 90 ALA A C 1
ATOM 679 O O . ALA A 1 90 ? 23.871 8.109 -25.898 1.00 43.31 90 ALA A O 1
ATOM 680 N N . GLU A 1 91 ? 24.304 9.829 -27.261 1.00 43.00 91 GLU A N 1
ATOM 681 C CA . GLU A 1 91 ? 25.553 10.222 -26.582 1.00 43.00 91 GLU A CA 1
ATOM 682 C C . GLU A 1 91 ? 25.323 10.975 -25.258 1.00 43.00 91 GLU A C 1
ATOM 684 O O . GLU A 1 91 ? 26.115 10.848 -24.327 1.00 43.00 91 GLU A O 1
ATOM 689 N N . LYS A 1 92 ? 24.204 11.701 -25.109 1.00 42.59 92 LYS A N 1
ATOM 690 C CA . LYS A 1 92 ? 23.840 12.372 -23.841 1.00 42.59 92 LYS A CA 1
ATOM 691 C C . LYS A 1 92 ? 23.093 11.459 -22.863 1.00 42.59 92 LYS A C 1
ATOM 693 O O . LYS A 1 92 ? 23.156 11.692 -21.658 1.00 42.59 92 LYS A O 1
ATOM 698 N N . ALA A 1 93 ? 22.438 10.407 -23.355 1.00 40.47 93 ALA A N 1
ATOM 699 C CA . ALA A 1 93 ? 21.817 9.373 -22.529 1.00 40.47 93 ALA A CA 1
ATOM 700 C C . ALA A 1 93 ? 22.864 8.622 -21.696 1.00 40.47 93 ALA A C 1
ATOM 702 O O . ALA A 1 93 ? 22.638 8.385 -20.513 1.00 40.47 93 ALA A O 1
ATOM 703 N N . LEU A 1 94 ? 24.042 8.350 -22.267 1.00 43.41 94 LEU A N 1
ATOM 704 C CA . LEU A 1 94 ? 25.159 7.749 -21.535 1.00 43.41 94 LEU A CA 1
ATOM 705 C C . LEU A 1 94 ? 25.628 8.631 -20.364 1.00 43.41 94 LEU A C 1
ATOM 707 O O . LEU A 1 94 ? 25.911 8.100 -19.299 1.00 43.41 94 LEU A O 1
ATOM 711 N N . GLY A 1 95 ? 25.616 9.964 -20.498 1.00 40.81 95 GLY A N 1
ATOM 712 C CA . GLY A 1 95 ? 26.017 10.891 -19.424 1.00 40.81 95 GLY A CA 1
ATOM 713 C C . GLY A 1 95 ? 24.999 11.054 -18.280 1.00 40.81 95 GLY A C 1
ATOM 714 O O . GLY A 1 95 ? 25.379 11.316 -17.136 1.00 40.81 95 GLY A O 1
ATOM 715 N N . LEU A 1 96 ? 23.702 10.874 -18.559 1.00 45.19 96 LEU A N 1
ATOM 716 C CA . LEU A 1 96 ? 22.638 10.898 -17.542 1.00 45.19 96 LEU A CA 1
ATOM 717 C C . LEU A 1 96 ? 22.471 9.546 -16.851 1.00 45.19 96 LEU A C 1
ATOM 719 O O . LEU A 1 96 ? 22.228 9.521 -15.646 1.00 45.19 96 LEU A O 1
ATOM 723 N N . VAL A 1 97 ? 22.680 8.442 -17.577 1.00 46.75 97 VAL A N 1
ATOM 724 C CA . VAL A 1 97 ? 22.906 7.124 -16.972 1.00 46.75 97 VAL A CA 1
ATOM 725 C C . VAL A 1 97 ? 24.104 7.204 -16.037 1.00 46.75 97 VAL A C 1
ATOM 727 O O . VAL A 1 97 ? 23.994 6.741 -14.917 1.00 46.75 97 VAL A O 1
ATOM 730 N N . ASP A 1 98 ? 25.184 7.888 -16.417 1.00 44.00 98 ASP A N 1
ATOM 731 C CA . ASP A 1 98 ? 26.348 8.061 -15.546 1.00 44.00 98 ASP A CA 1
ATOM 732 C C . ASP A 1 98 ? 26.039 8.898 -14.294 1.00 44.00 98 ASP A C 1
ATOM 734 O O . ASP A 1 98 ? 26.530 8.600 -13.214 1.00 44.00 98 ASP A O 1
ATOM 738 N N . SER A 1 99 ? 25.187 9.921 -14.389 1.00 46.06 99 SER A N 1
ATOM 739 C CA . SER A 1 99 ? 24.821 10.763 -13.236 1.00 46.06 99 SER A CA 1
ATOM 740 C C . SER A 1 99 ? 23.799 10.089 -12.308 1.00 46.06 99 SER A C 1
ATOM 742 O O . SER A 1 99 ? 23.954 10.128 -11.089 1.00 46.06 99 SER A O 1
ATOM 744 N N . ALA A 1 100 ? 22.799 9.398 -12.863 1.00 41.94 100 ALA A N 1
ATOM 745 C CA . ALA A 1 100 ? 21.834 8.609 -12.099 1.00 41.94 100 ALA A CA 1
ATOM 746 C C . ALA A 1 100 ? 22.462 7.326 -11.533 1.00 41.94 100 ALA A C 1
ATOM 748 O O . ALA A 1 100 ? 22.153 6.952 -10.409 1.00 41.94 100 ALA A O 1
ATOM 749 N N . ALA A 1 101 ? 23.402 6.697 -12.245 1.00 43.16 101 ALA A N 1
ATOM 750 C CA . ALA A 1 101 ? 24.221 5.598 -11.736 1.00 43.16 101 ALA A CA 1
ATOM 751 C C . ALA A 1 101 ? 25.256 6.070 -10.708 1.00 43.16 101 ALA A C 1
ATOM 753 O O . ALA A 1 101 ? 25.668 5.274 -9.876 1.00 43.16 101 ALA A O 1
ATOM 754 N N . ARG A 1 102 ? 25.657 7.348 -10.688 1.00 46.06 102 ARG A N 1
ATOM 755 C CA . ARG A 1 102 ? 26.471 7.905 -9.592 1.00 46.06 102 ARG A CA 1
ATOM 756 C C . ARG A 1 102 ? 25.652 8.132 -8.321 1.00 46.06 102 ARG A C 1
ATOM 758 O O . ARG A 1 102 ? 26.180 7.913 -7.238 1.00 46.06 102 ARG A O 1
ATOM 765 N N . THR A 1 103 ? 24.374 8.510 -8.427 1.00 50.44 103 THR A N 1
ATOM 766 C CA . THR A 1 103 ? 23.480 8.659 -7.258 1.00 50.44 103 THR A CA 1
ATOM 767 C C . THR A 1 103 ? 22.868 7.330 -6.800 1.00 50.44 103 THR A C 1
ATOM 769 O O . THR A 1 103 ? 22.744 7.105 -5.605 1.00 50.44 103 THR A O 1
ATOM 772 N N . MET A 1 104 ? 22.535 6.422 -7.724 1.00 46.12 104 MET A N 1
ATOM 773 C CA . MET A 1 104 ? 22.005 5.082 -7.431 1.00 46.12 104 MET A CA 1
ATOM 774 C C . MET A 1 104 ? 23.087 3.993 -7.395 1.00 46.12 104 MET A C 1
ATOM 776 O O . MET A 1 104 ? 22.765 2.829 -7.201 1.00 46.12 104 MET A O 1
ATOM 780 N N . GLY A 1 105 ? 24.364 4.315 -7.598 1.00 46.97 105 GLY A N 1
ATOM 781 C CA . GLY A 1 105 ? 25.434 3.314 -7.723 1.00 46.97 105 GLY A CA 1
ATOM 782 C C . GLY A 1 105 ? 25.659 2.494 -6.456 1.00 46.97 105 GLY A C 1
ATOM 783 O O . GLY A 1 105 ? 25.977 1.310 -6.542 1.00 46.97 105 GLY A O 1
ATOM 784 N N . SER A 1 106 ? 25.430 3.096 -5.286 1.00 52.72 106 SER A N 1
ATOM 785 C CA . SER A 1 106 ? 25.386 2.385 -4.004 1.00 52.72 106 SER A CA 1
ATOM 786 C C . SER A 1 106 ? 24.072 1.631 -3.795 1.00 52.72 106 SER A C 1
ATOM 788 O O . SER A 1 106 ? 24.073 0.555 -3.206 1.00 52.72 106 SER A O 1
ATOM 790 N N . ASP A 1 107 ? 22.956 2.169 -4.289 1.00 50.91 107 ASP A N 1
ATOM 791 C CA . ASP A 1 107 ? 21.624 1.603 -4.062 1.00 50.91 107 ASP A CA 1
ATOM 792 C C . ASP A 1 107 ? 21.353 0.393 -4.959 1.00 50.91 107 ASP A C 1
ATOM 794 O O . ASP A 1 107 ? 20.819 -0.601 -4.481 1.00 50.91 107 ASP A O 1
ATOM 798 N N . LEU A 1 108 ? 21.801 0.409 -6.219 1.00 54.47 108 LEU A N 1
ATOM 799 C CA . LEU A 1 108 ? 21.663 -0.707 -7.163 1.00 54.47 108 LEU A CA 1
ATOM 800 C C . LEU A 1 108 ? 22.358 -1.979 -6.667 1.00 54.47 108 LEU A C 1
ATOM 802 O O . LEU A 1 108 ? 21.835 -3.070 -6.870 1.00 54.47 108 LEU A O 1
ATOM 806 N N . GLN A 1 109 ? 23.503 -1.850 -5.987 1.00 50.72 109 GLN A N 1
ATOM 807 C CA . GLN A 1 109 ? 24.212 -2.989 -5.385 1.00 50.72 109 GLN A CA 1
ATOM 808 C C . GLN A 1 109 ? 23.439 -3.597 -4.203 1.00 50.72 109 GLN A C 1
ATOM 810 O O . GLN A 1 109 ? 23.566 -4.788 -3.930 1.00 50.72 109 GLN A O 1
ATOM 815 N N . ASN A 1 110 ? 22.613 -2.794 -3.526 1.00 52.16 110 ASN A N 1
ATOM 816 C CA . ASN A 1 110 ? 21.767 -3.225 -2.413 1.00 52.16 110 ASN A CA 1
ATOM 817 C C . ASN A 1 110 ? 20.352 -3.635 -2.861 1.00 52.16 110 ASN A C 1
ATOM 819 O O . ASN A 1 110 ? 19.559 -4.120 -2.050 1.00 52.16 110 ASN A O 1
ATOM 823 N N . MET A 1 111 ? 20.005 -3.434 -4.135 1.00 59.50 111 MET A N 1
ATOM 824 C CA . MET A 1 111 ? 18.691 -3.772 -4.668 1.00 59.50 111 MET A CA 1
ATOM 825 C C . MET A 1 111 ? 18.569 -5.273 -4.912 1.00 59.50 111 MET A C 1
ATOM 827 O O . MET A 1 111 ? 19.431 -5.922 -5.501 1.00 59.50 111 MET A O 1
ATOM 831 N N . VAL A 1 112 ? 17.428 -5.830 -4.511 1.00 58.47 112 VAL A N 1
ATOM 832 C CA . VAL A 1 112 ? 17.099 -7.224 -4.809 1.00 58.47 112 VAL A CA 1
ATOM 833 C C . VAL A 1 112 ? 16.888 -7.365 -6.322 1.00 58.47 112 VAL A C 1
ATOM 835 O O . VAL A 1 112 ? 16.171 -6.571 -6.925 1.00 58.47 112 VAL A O 1
ATOM 838 N N . VAL A 1 113 ? 17.487 -8.376 -6.953 1.00 61.25 113 VAL A N 1
ATOM 839 C CA . VAL A 1 113 ? 17.184 -8.730 -8.350 1.00 61.25 113 VAL A CA 1
ATOM 840 C C . VAL A 1 113 ? 16.197 -9.887 -8.344 1.00 61.25 113 VAL A C 1
ATOM 842 O O . VAL A 1 113 ? 16.516 -10.973 -7.858 1.00 61.25 113 VAL A O 1
ATOM 845 N N . LYS A 1 114 ? 14.995 -9.669 -8.881 1.00 65.94 114 LYS A N 1
ATOM 846 C CA . LYS A 1 114 ? 13.973 -10.717 -8.982 1.00 65.94 114 LYS A CA 1
ATOM 847 C C . LYS A 1 114 ? 13.824 -11.177 -10.431 1.00 65.94 114 LYS A C 1
ATOM 849 O O . LYS A 1 114 ? 13.616 -10.357 -11.320 1.00 65.94 114 LYS A O 1
ATOM 854 N N . LYS A 1 115 ? 13.906 -12.495 -10.637 1.00 53.62 115 LYS A N 1
ATOM 855 C CA . LYS A 1 115 ? 13.460 -13.187 -11.855 1.00 53.62 115 LYS A CA 1
ATOM 856 C C . LYS A 1 115 ? 12.144 -13.878 -11.524 1.00 53.62 115 LYS A C 1
ATOM 858 O O . LYS A 1 115 ? 12.148 -14.817 -10.728 1.00 53.62 115 LYS A O 1
ATOM 863 N N . TYR A 1 116 ? 11.031 -13.401 -12.067 1.00 44.69 116 TYR A N 1
ATOM 864 C CA . TYR A 1 116 ? 9.725 -13.989 -11.765 1.00 44.69 116 TYR A CA 1
ATOM 865 C C . TYR A 1 116 ? 9.365 -15.065 -12.804 1.00 44.69 116 TYR A C 1
ATOM 867 O O . TYR A 1 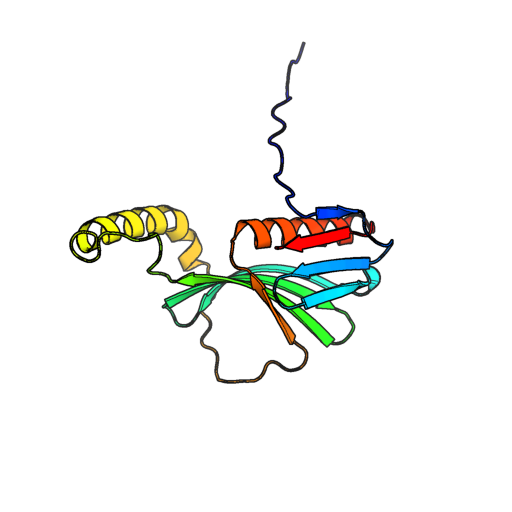116 ? 9.311 -14.755 -13.994 1.00 44.69 116 TYR A O 1
ATOM 875 N N . PRO A 1 117 ? 9.092 -16.327 -12.408 1.00 46.41 117 PRO A N 1
ATOM 876 C CA . PRO A 1 117 ? 8.325 -17.228 -13.265 1.00 46.41 117 PRO A CA 1
ATOM 877 C C . PRO A 1 117 ? 6.884 -16.702 -13.410 1.00 46.41 117 PRO A C 1
ATOM 879 O O . PRO A 1 117 ? 6.391 -16.013 -12.519 1.00 46.41 117 PRO A O 1
ATOM 882 N N . LEU A 1 118 ? 6.202 -17.040 -14.514 1.00 48.50 118 LEU A N 1
ATOM 883 C CA . LEU A 1 118 ? 4.773 -16.766 -14.745 1.00 48.50 118 LEU A CA 1
ATOM 884 C C . LEU A 1 118 ? 3.921 -17.506 -13.695 1.00 48.50 118 LEU A C 1
ATOM 886 O O . LEU A 1 118 ? 3.387 -18.582 -13.948 1.00 48.50 118 LEU A O 1
ATOM 890 N N . THR A 1 119 ? 3.823 -16.970 -12.485 1.00 47.69 119 THR A N 1
ATOM 891 C CA . THR A 1 119 ? 2.932 -17.485 -11.449 1.00 47.69 119 THR A CA 1
ATOM 892 C C . THR A 1 119 ? 1.934 -16.404 -11.083 1.00 47.69 119 THR A C 1
ATOM 894 O O . THR A 1 119 ? 2.278 -15.270 -10.762 1.00 47.69 119 THR A O 1
ATOM 897 N N . THR A 1 120 ? 0.655 -16.749 -11.171 1.00 52.16 120 THR A N 1
ATOM 898 C CA . THR A 1 120 ? -0.426 -15.899 -10.686 1.00 52.16 120 THR A CA 1
ATOM 899 C C . THR A 1 120 ? -0.290 -15.801 -9.166 1.00 52.16 120 THR A C 1
ATOM 901 O O . THR A 1 120 ? -0.462 -16.800 -8.467 1.00 52.16 120 THR A O 1
ATOM 904 N N . HIS A 1 121 ? 0.062 -14.625 -8.640 1.00 59.88 121 HIS A N 1
ATOM 905 C CA . HIS A 1 121 ? 0.168 -14.401 -7.200 1.00 59.88 121 HIS A CA 1
ATOM 906 C C . HIS A 1 121 ? -1.220 -14.540 -6.551 1.00 59.88 121 HIS A C 1
ATOM 908 O O . HIS A 1 121 ? -2.067 -13.651 -6.636 1.00 59.88 121 HIS A O 1
ATOM 914 N N . ALA A 1 122 ? -1.497 -15.693 -5.938 1.00 68.12 122 ALA A N 1
ATOM 915 C CA . ALA A 1 122 ? -2.760 -15.924 -5.247 1.00 68.12 122 ALA A CA 1
ATOM 916 C C . ALA A 1 122 ? -2.942 -14.902 -4.110 1.00 68.12 122 ALA A C 1
ATOM 918 O O . ALA A 1 122 ? -2.021 -14.669 -3.331 1.00 68.12 122 ALA A O 1
ATOM 919 N N . LYS A 1 123 ? -4.148 -14.327 -3.994 1.00 82.25 123 LYS A N 1
ATOM 920 C CA . LYS A 1 123 ? -4.548 -13.380 -2.927 1.00 82.25 123 LYS A CA 1
ATOM 921 C C . LYS A 1 123 ? -3.748 -12.069 -2.878 1.00 82.25 123 LYS A C 1
ATOM 923 O O . LYS A 1 123 ? -3.766 -11.367 -1.867 1.00 82.25 123 LYS A O 1
ATOM 928 N N . THR A 1 124 ? -3.071 -11.716 -3.965 1.00 88.31 124 THR A N 1
ATOM 929 C CA . THR A 1 124 ? -2.426 -10.410 -4.113 1.00 88.31 124 THR A CA 1
ATOM 930 C C . THR A 1 124 ? -3.335 -9.462 -4.888 1.00 88.31 124 THR A C 1
ATOM 932 O O . THR A 1 124 ? -3.876 -9.822 -5.931 1.00 88.31 124 THR A O 1
ATOM 935 N N . ILE A 1 125 ? -3.523 -8.256 -4.359 1.00 91.00 125 ILE A N 1
ATOM 936 C CA . ILE A 1 125 ? -4.255 -7.166 -5.002 1.00 91.00 125 ILE A CA 1
ATOM 937 C C . ILE A 1 125 ? -3.215 -6.152 -5.467 1.00 91.00 125 ILE A C 1
ATOM 939 O O . ILE A 1 125 ? -2.451 -5.634 -4.655 1.00 91.00 125 ILE A O 1
ATOM 943 N N . GLU A 1 126 ? -3.177 -5.872 -6.764 1.00 91.75 126 GLU A N 1
ATOM 944 C CA . GLU A 1 126 ? -2.093 -5.109 -7.377 1.00 91.75 126 GLU A CA 1
ATOM 945 C C . GLU A 1 126 ? -2.608 -3.830 -8.036 1.00 91.75 126 GLU A C 1
ATOM 947 O O . GLU A 1 126 ? -3.574 -3.848 -8.798 1.00 91.75 126 GLU A O 1
ATOM 952 N N . TYR A 1 127 ? -1.934 -2.716 -7.751 1.00 92.69 127 TYR A N 1
ATOM 953 C CA . TYR A 1 127 ? -2.206 -1.415 -8.350 1.00 92.69 127 TYR A CA 1
ATOM 954 C C . TYR A 1 127 ? -0.919 -0.812 -8.902 1.00 92.69 127 TYR A C 1
ATOM 956 O O . TYR A 1 127 ? 0.056 -0.609 -8.175 1.00 92.69 127 TYR A O 1
ATOM 964 N N . ARG A 1 128 ? -0.943 -0.455 -10.187 1.00 91.25 128 ARG A N 1
ATOM 965 C CA . ARG A 1 128 ? 0.130 0.308 -10.822 1.00 91.25 128 ARG A CA 1
ATOM 966 C C . ARG A 1 128 ? -0.160 1.801 -10.717 1.00 91.25 128 ARG A C 1
ATOM 968 O O . ARG A 1 128 ? -1.198 2.264 -11.180 1.00 91.25 128 ARG A O 1
ATOM 975 N N . LEU A 1 129 ? 0.787 2.552 -10.171 1.00 89.19 129 LEU A N 1
ATOM 976 C CA . LEU A 1 129 ? 0.763 4.008 -10.129 1.00 89.19 129 LEU A CA 1
ATOM 977 C C . LEU A 1 129 ? 1.550 4.571 -11.316 1.00 89.19 129 LEU A C 1
ATOM 979 O O . LEU A 1 129 ? 2.470 3.930 -11.834 1.00 89.19 129 LEU A O 1
ATOM 983 N N . LEU A 1 130 ? 1.168 5.767 -11.766 1.00 86.94 130 LEU A N 1
ATOM 984 C CA . LEU A 1 130 ? 1.762 6.408 -12.944 1.00 86.94 130 LEU A CA 1
ATOM 985 C C . LEU A 1 130 ? 2.874 7.399 -12.591 1.00 86.94 130 LEU A C 1
ATOM 987 O O . LEU A 1 130 ? 3.619 7.801 -13.481 1.00 86.94 130 LEU A O 1
ATOM 991 N N . ALA A 1 131 ? 3.005 7.772 -11.317 1.00 86.69 131 ALA A N 1
ATOM 992 C CA . ALA A 1 131 ? 4.031 8.697 -10.858 1.00 86.69 131 ALA A CA 1
ATOM 993 C C . ALA A 1 131 ? 4.596 8.312 -9.478 1.00 86.69 131 ALA A C 1
ATOM 995 O O . ALA A 1 131 ? 3.866 7.883 -8.581 1.00 86.69 131 ALA A O 1
ATOM 996 N N . GLU A 1 132 ? 5.906 8.507 -9.291 1.00 86.38 132 GLU A N 1
ATOM 997 C CA . GLU A 1 132 ? 6.619 8.193 -8.040 1.00 86.38 132 GLU A CA 1
ATOM 998 C C . GLU A 1 132 ? 6.108 9.023 -6.851 1.00 86.38 132 GLU A C 1
ATOM 1000 O O . GLU A 1 132 ? 6.013 8.526 -5.729 1.00 86.38 132 GLU A O 1
ATOM 1005 N N . ASN A 1 133 ? 5.709 10.278 -7.083 1.00 88.62 133 ASN A N 1
ATOM 1006 C CA . ASN A 1 133 ? 5.144 11.137 -6.039 1.00 88.62 133 ASN A CA 1
ATOM 1007 C C . ASN A 1 133 ? 3.809 10.602 -5.490 1.00 88.62 133 ASN A C 1
ATOM 1009 O O . ASN A 1 133 ? 3.550 10.752 -4.297 1.00 88.62 133 ASN A O 1
ATOM 1013 N N . GLN A 1 134 ? 2.994 9.941 -6.318 1.00 91.44 134 GLN A N 1
ATOM 1014 C CA . GLN A 1 134 ? 1.766 9.292 -5.862 1.00 91.44 134 GLN A CA 1
ATOM 1015 C C . GLN A 1 134 ? 2.097 8.105 -4.951 1.00 91.44 134 GLN A C 1
ATOM 1017 O O . GLN A 1 134 ? 1.452 7.931 -3.922 1.00 91.44 134 GLN A O 1
ATOM 1022 N N . LEU A 1 135 ? 3.138 7.327 -5.274 1.00 93.81 135 LEU A N 1
ATOM 1023 C CA . LEU A 1 135 ? 3.591 6.226 -4.421 1.00 93.81 135 LEU A CA 1
ATOM 1024 C C . LEU A 1 135 ? 4.166 6.735 -3.089 1.00 93.81 135 LEU A C 1
ATOM 1026 O O . LEU A 1 135 ? 3.865 6.171 -2.037 1.00 93.81 135 LEU A O 1
ATOM 1030 N N . ASN A 1 136 ? 4.927 7.836 -3.117 1.00 94.75 136 ASN A N 1
ATOM 1031 C CA . ASN A 1 136 ? 5.405 8.525 -1.913 1.00 94.75 136 ASN A CA 1
ATOM 1032 C C . ASN A 1 136 ? 4.238 8.962 -1.014 1.00 94.75 136 ASN A C 1
ATOM 1034 O O . ASN A 1 136 ? 4.235 8.665 0.180 1.00 94.75 136 ASN A O 1
ATOM 1038 N N . GLY A 1 137 ? 3.247 9.651 -1.588 1.00 95.19 137 GLY A N 1
ATOM 1039 C CA . GLY A 1 137 ? 2.072 10.128 -0.857 1.00 95.19 137 GLY A CA 1
ATOM 1040 C C . GLY A 1 137 ? 1.228 8.985 -0.292 1.00 95.19 137 GLY A C 1
ATOM 1041 O O . GLY A 1 137 ? 0.805 9.046 0.862 1.00 95.19 137 GLY A O 1
ATOM 1042 N N . LEU A 1 138 ? 1.052 7.908 -1.064 1.00 96.56 138 LEU A N 1
ATOM 1043 C CA . LEU A 1 138 ? 0.355 6.701 -0.626 1.00 96.56 138 LEU A CA 1
ATOM 1044 C C . LEU A 1 138 ? 1.049 6.075 0.583 1.00 96.56 138 LEU A C 1
ATOM 1046 O O . LEU A 1 138 ? 0.386 5.783 1.580 1.00 96.56 138 LEU A O 1
ATOM 1050 N N . PHE A 1 139 ? 2.372 5.895 0.508 1.00 97.50 139 PHE A N 1
ATOM 1051 C CA . PHE A 1 139 ? 3.158 5.305 1.589 1.00 97.50 139 PHE A CA 1
ATOM 1052 C C . PHE A 1 139 ? 3.044 6.113 2.884 1.00 97.50 139 PHE A C 1
ATOM 1054 O O . PHE A 1 139 ? 2.752 5.554 3.942 1.00 97.50 139 PHE A O 1
ATOM 1061 N N . GLU A 1 140 ? 3.230 7.432 2.807 1.00 97.25 140 GLU A N 1
ATOM 1062 C CA . GLU A 1 140 ? 3.131 8.294 3.985 1.00 97.25 140 GLU A CA 1
ATOM 1063 C C . GLU A 1 140 ? 1.702 8.339 4.548 1.00 97.25 140 GLU A C 1
ATOM 1065 O O . GLU A 1 140 ? 1.536 8.343 5.770 1.00 97.25 140 GLU A O 1
ATOM 1070 N N . SER A 1 141 ? 0.672 8.286 3.695 1.00 97.44 141 SER A N 1
ATOM 1071 C CA . SER A 1 141 ? -0.731 8.204 4.122 1.00 97.44 141 SER A CA 1
ATOM 1072 C C . SER A 1 141 ? -1.016 6.931 4.926 1.00 97.44 141 SER A C 1
ATOM 1074 O O . SER A 1 141 ? -1.472 7.024 6.070 1.00 97.44 141 SER A O 1
ATOM 1076 N N . VAL A 1 142 ? -0.707 5.742 4.386 1.00 97.81 142 VAL A N 1
ATOM 1077 C CA . VAL A 1 142 ? -0.985 4.467 5.078 1.00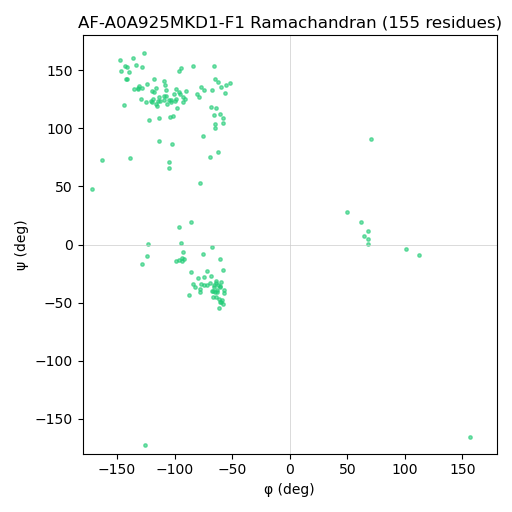 97.81 142 VAL A CA 1
ATOM 1078 C C . VAL A 1 142 ? -0.165 4.327 6.355 1.00 97.81 142 VAL A C 1
ATOM 1080 O O . VAL A 1 142 ? -0.693 3.922 7.391 1.00 97.81 142 VAL A O 1
ATOM 1083 N N . LYS A 1 143 ? 1.108 4.733 6.318 1.00 97.25 143 LYS A N 1
ATOM 1084 C CA . LYS A 1 143 ? 1.998 4.721 7.480 1.00 97.25 143 LYS A CA 1
ATOM 1085 C C . LYS A 1 143 ? 1.461 5.623 8.587 1.00 97.25 143 LYS A C 1
ATOM 1087 O O . LYS A 1 143 ? 1.375 5.191 9.733 1.00 97.25 143 LYS A O 1
ATOM 1092 N N . THR A 1 144 ? 1.048 6.844 8.245 1.00 96.62 144 THR A N 1
ATOM 1093 C CA . THR A 1 144 ? 0.482 7.795 9.211 1.00 96.62 144 THR A CA 1
ATOM 1094 C C . THR A 1 144 ? -0.828 7.271 9.786 1.00 96.62 144 THR A C 1
ATOM 1096 O O . THR A 1 144 ? -1.020 7.311 11.001 1.00 96.62 144 THR A O 1
ATOM 1099 N N . ALA A 1 145 ? -1.722 6.746 8.945 1.00 97.56 145 ALA A N 1
ATOM 1100 C CA . ALA A 1 145 ? -2.992 6.186 9.396 1.00 97.56 145 ALA A CA 1
ATOM 1101 C C . ALA A 1 145 ? -2.769 5.034 10.385 1.00 97.56 145 ALA A C 1
ATOM 1103 O O . ALA A 1 145 ? -3.333 5.029 11.477 1.00 97.56 145 ALA A O 1
ATOM 1104 N N . TRP A 1 146 ? -1.877 4.103 10.041 1.00 96.94 146 TRP A N 1
ATOM 1105 C CA . TRP A 1 146 ? -1.585 2.937 10.867 1.00 96.94 146 TRP A CA 1
ATOM 1106 C C . TRP A 1 146 ? -0.912 3.304 12.194 1.00 96.94 146 TRP A C 1
ATOM 1108 O O . TRP A 1 146 ? -1.353 2.853 13.246 1.00 96.94 146 TRP A O 1
ATOM 1118 N N . GLN A 1 147 ? 0.092 4.186 12.174 1.00 95.31 147 GLN A N 1
ATOM 1119 C CA . GLN A 1 147 ? 0.817 4.602 13.382 1.00 95.31 147 GLN A CA 1
ATOM 1120 C C . GLN A 1 147 ? -0.032 5.448 14.338 1.00 95.31 147 GLN A C 1
ATOM 1122 O O . GLN A 1 147 ? 0.156 5.383 15.550 1.00 95.31 147 GLN A O 1
ATOM 1127 N N . THR A 1 148 ? -0.954 6.255 13.810 1.00 96.06 148 THR A N 1
ATOM 1128 C CA . THR A 1 148 ? -1.798 7.140 14.631 1.00 96.06 148 THR A CA 1
ATOM 1129 C C . THR A 1 148 ? -3.137 6.514 15.014 1.00 96.06 148 THR A C 1
ATOM 1131 O O . THR A 1 148 ? -3.842 7.062 15.860 1.00 96.06 148 THR A O 1
ATOM 1134 N N . GLY A 1 149 ? -3.529 5.411 14.370 1.00 95.94 149 GLY A N 1
ATOM 1135 C CA . GLY A 1 149 ? -4.863 4.820 14.500 1.00 95.94 149 GLY A CA 1
ATOM 1136 C C . GLY A 1 149 ? -5.988 5.677 13.902 1.00 95.94 149 GLY A C 1
ATOM 1137 O O . GLY A 1 149 ? -7.164 5.333 14.043 1.00 95.94 149 GLY A O 1
ATOM 1138 N N . LYS A 1 150 ? -5.660 6.796 13.242 1.00 96.31 150 LYS A N 1
ATOM 1139 C CA . LYS A 1 150 ? -6.637 7.696 12.624 1.00 96.31 150 LYS A CA 1
ATOM 1140 C C . LYS A 1 150 ? -6.889 7.277 11.186 1.00 96.31 150 LYS A C 1
ATOM 1142 O O . LYS A 1 150 ? -5.956 7.055 10.420 1.00 96.31 150 LYS A O 1
ATOM 1147 N N . GLY A 1 151 ? -8.163 7.185 10.822 1.00 97.06 151 GLY A N 1
ATOM 1148 C CA . GLY A 1 151 ? -8.550 6.816 9.469 1.00 97.06 151 GLY A CA 1
ATOM 1149 C C . GLY A 1 151 ? -8.124 7.858 8.441 1.00 97.06 151 GLY A C 1
ATOM 1150 O O . GLY A 1 151 ? -8.187 9.059 8.713 1.00 97.06 151 GLY A O 1
ATOM 1151 N N . ARG A 1 152 ? -7.699 7.405 7.259 1.00 97.69 152 ARG A N 1
ATOM 1152 C CA . ARG A 1 152 ? -7.289 8.286 6.154 1.00 97.69 152 ARG A CA 1
ATOM 1153 C C . ARG A 1 152 ? -7.734 7.746 4.804 1.00 97.69 152 ARG A C 1
ATOM 1155 O O . ARG A 1 152 ? -7.862 6.535 4.620 1.00 97.69 152 ARG A O 1
ATOM 1162 N N . VAL A 1 153 ? -7.924 8.661 3.861 1.00 97.56 153 VAL A N 1
ATOM 1163 C CA . VAL A 1 153 ? -8.176 8.363 2.451 1.00 97.56 153 VAL A CA 1
ATOM 1164 C C . VAL A 1 153 ? -7.071 8.996 1.619 1.00 97.56 153 VAL A C 1
ATOM 1166 O O . VAL A 1 153 ? -6.889 10.210 1.649 1.00 97.56 153 VAL A O 1
ATOM 1169 N N . PHE A 1 154 ? -6.365 8.179 0.847 1.00 97.00 154 PHE A N 1
ATOM 1170 C CA . PHE A 1 154 ? -5.445 8.620 -0.189 1.00 97.00 154 PHE A CA 1
ATOM 1171 C C . PHE A 1 154 ? -6.127 8.555 -1.559 1.00 97.00 154 PHE A C 1
ATOM 1173 O O . PHE A 1 154 ? -6.749 7.550 -1.896 1.00 97.00 154 PHE A O 1
ATOM 1180 N N . THR A 1 155 ? -5.992 9.599 -2.370 1.00 95.06 155 THR A N 1
ATOM 1181 C CA . THR A 1 155 ? -6.499 9.660 -3.745 1.00 95.06 155 THR A CA 1
ATOM 1182 C C . THR A 1 155 ? -5.348 9.929 -4.708 1.00 95.06 155 THR A C 1
ATOM 1184 O O . THR A 1 155 ? -4.846 11.046 -4.782 1.00 95.06 155 THR A O 1
ATOM 1187 N N . GLY A 1 156 ? -4.956 8.901 -5.460 1.00 81.62 156 GLY A N 1
ATOM 1188 C CA . GLY A 1 156 ? -3.982 8.984 -6.547 1.00 81.62 156 GLY A CA 1
ATOM 1189 C C . GLY A 1 156 ? -4.707 8.988 -7.888 1.00 81.62 156 GLY A C 1
ATOM 1190 O O . GLY A 1 156 ? -4.942 7.924 -8.464 1.00 81.62 156 GLY A O 1
ATOM 1191 N N . ARG A 1 157 ? -5.109 10.175 -8.344 1.00 63.66 157 ARG A N 1
ATOM 1192 C CA . ARG A 1 157 ? -5.642 10.421 -9.691 1.00 63.66 157 ARG A CA 1
ATOM 1193 C C . ARG A 1 157 ? -4.706 11.338 -10.459 1.00 63.66 157 ARG A C 1
ATOM 1195 O O . ARG A 1 157 ? -4.028 12.152 -9.794 1.00 63.66 157 ARG A O 1
#

Sequence (157 aa):
MNDADQNQNPKNNQGDQEGLPRFWQANLGGGSYIVALDRISTVSRHKYVLDGTLIVDEVTVDTIGQAIARFYFITPVSSGVPGAAASQVAEKALGLVDSAARTMGSDLQNMVVKKYPLTTHAKTIEYRLLAENQLNGLFESVKTAWQTGKGRVFTGR

Secondary structure (DSSP, 8-state):
-------------TTEEE-STTEEEEEETTEEEEEEGGGEEEEEEEEEEETTTEEEEEEEEEETTS-EEEEEEEEETT-----S-TTT-HHHHHHHHHHHHHHSHHHHHHSEEE---S---TTEEEEE-S-HHHHHHHHHHHHHHHHH---EEEEE-